Protein AF-A0A1C5RJ59-F1 (afdb_monomer)

Foldseek 3Di:
DPDDPPDDDPVRVVVVVVVVVVVPQDPVNVVVVCCVVVVPCVVQQVVVVVVLVVVCPDPPDDPVNSVVSVVVCVVVVSHD

pLDDT: mean 83.81, std 11.13, range [53.19, 95.69]

Sequence (80 aa):
MKKHSCRMTDTEKEMHDRAVKIRKMTDEQLCKYIDDTQGKNDTRDKSVSKFLTCVAGLKGIGKTTENKLYYLAREKGFID

Structure (mmCIF, N/CA/C/O backbone):
data_AF-A0A1C5RJ59-F1
#
_entry.id   AF-A0A1C5RJ59-F1
#
loop_
_atom_site.group_PDB
_atom_site.id
_atom_site.type_symbol
_atom_site.label_atom_id
_atom_site.label_alt_id
_atom_site.label_comp_id
_atom_site.label_asym_id
_atom_site.label_entity_id
_atom_site.label_seq_id
_atom_site.pdbx_PDB_ins_code
_atom_site.Cartn_x
_atom_site.Cartn_y
_atom_site.Cartn_z
_atom_site.occupancy
_atom_site.B_iso_or_equiv
_atom_site.auth_seq_id
_atom_site.auth_comp_id
_atom_site.auth_asym_id
_atom_site.auth_atom_id
_atom_site.pdbx_PDB_model_num
ATOM 1 N N . MET A 1 1 ? -21.767 -6.402 52.235 1.00 68.25 1 MET A N 1
ATOM 2 C CA . MET A 1 1 ? -21.162 -6.867 50.966 1.00 68.25 1 MET A CA 1
ATOM 3 C C . MET A 1 1 ? -20.904 -5.658 50.077 1.00 68.25 1 MET A C 1
ATOM 5 O O . MET A 1 1 ? -21.861 -4.968 49.742 1.00 68.25 1 MET A O 1
ATOM 9 N N . LYS A 1 2 ? -19.643 -5.339 49.745 1.00 62.50 2 LYS A N 1
ATOM 10 C CA . LYS A 1 2 ? -19.359 -4.303 48.736 1.00 62.50 2 LYS A CA 1
ATOM 11 C C . LYS A 1 2 ? -19.930 -4.793 47.403 1.00 62.50 2 LYS A C 1
ATOM 13 O O . LYS A 1 2 ? -19.574 -5.884 46.969 1.00 62.50 2 LYS A O 1
ATOM 18 N N . LYS A 1 3 ? -20.840 -4.031 46.787 1.00 69.75 3 LYS A N 1
ATOM 19 C CA . LYS A 1 3 ? -21.336 -4.346 45.441 1.00 69.75 3 LYS A CA 1
ATOM 20 C C . LYS A 1 3 ? -20.146 -4.300 44.486 1.00 69.75 3 LYS A C 1
ATOM 22 O O . LYS A 1 3 ? -19.493 -3.264 44.385 1.00 69.75 3 LYS A O 1
ATOM 27 N N . HIS A 1 4 ? -19.858 -5.418 43.826 1.00 66.31 4 HIS A N 1
ATOM 28 C CA . HIS A 1 4 ? -18.897 -5.426 42.734 1.00 66.31 4 HIS A CA 1
ATOM 29 C C . HIS A 1 4 ? -19.431 -4.495 41.642 1.00 66.31 4 HIS A C 1
ATOM 31 O O . HIS A 1 4 ? -20.628 -4.519 41.340 1.00 66.31 4 HIS A O 1
ATOM 37 N N . SER A 1 5 ? -18.580 -3.635 41.084 1.00 69.06 5 SER A N 1
ATOM 38 C CA . SER A 1 5 ? -18.975 -2.862 39.909 1.00 69.06 5 SER A CA 1
ATOM 39 C C . SER A 1 5 ? -19.205 -3.856 38.774 1.00 69.06 5 SER A C 1
ATOM 41 O O . SER A 1 5 ? -18.262 -4.492 38.316 1.00 69.06 5 SER A O 1
ATOM 43 N N . CYS A 1 6 ? -20.461 -4.035 38.364 1.00 72.69 6 CYS A N 1
ATOM 44 C CA . CYS A 1 6 ? -20.834 -4.855 37.207 1.00 72.69 6 CYS A CA 1
ATOM 45 C C . CYS A 1 6 ? -20.761 -4.065 35.891 1.00 72.69 6 CYS A C 1
ATOM 47 O O . CYS A 1 6 ? -21.182 -4.561 34.848 1.00 72.69 6 CYS A O 1
ATOM 49 N N . ARG A 1 7 ? -20.306 -2.805 35.930 1.00 80.38 7 ARG A N 1
ATOM 50 C CA . ARG A 1 7 ? -20.111 -2.007 34.720 1.00 80.38 7 ARG A CA 1
ATOM 51 C C . ARG A 1 7 ? -18.811 -2.434 34.060 1.00 80.38 7 ARG A C 1
ATOM 53 O O . ARG A 1 7 ? -17.767 -2.369 34.702 1.00 80.38 7 ARG A O 1
ATOM 60 N N . MET A 1 8 ? -18.905 -2.800 32.785 1.00 80.81 8 MET A N 1
ATOM 61 C CA . MET A 1 8 ? -17.739 -2.969 31.926 1.00 80.81 8 MET A CA 1
ATOM 62 C C . MET A 1 8 ? -16.900 -1.693 31.947 1.00 80.81 8 MET A C 1
ATOM 64 O O . MET A 1 8 ? -17.439 -0.583 31.831 1.00 80.81 8 MET A O 1
ATOM 68 N N . THR A 1 9 ? -15.593 -1.875 32.089 1.00 88.25 9 THR A N 1
ATOM 69 C CA . THR A 1 9 ? -14.597 -0.834 31.849 1.00 88.25 9 THR A CA 1
ATOM 70 C C . THR A 1 9 ? -14.662 -0.381 30.393 1.00 88.25 9 THR A C 1
ATOM 72 O O . THR A 1 9 ? -15.207 -1.070 29.527 1.00 88.25 9 THR A O 1
ATOM 75 N N . ASP A 1 10 ? -14.128 0.799 30.101 1.00 88.38 10 ASP A N 1
ATOM 76 C CA . ASP A 1 10 ? -14.181 1.333 28.740 1.00 88.38 10 ASP A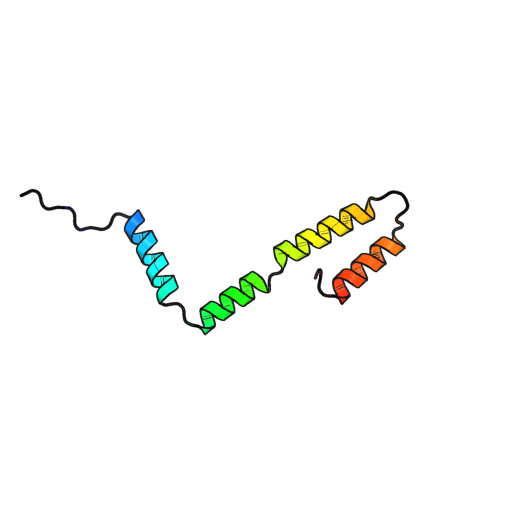 CA 1
ATOM 77 C C . ASP A 1 10 ? -13.401 0.454 27.750 1.00 88.38 10 ASP A C 1
ATOM 79 O O . ASP A 1 10 ? -13.899 0.182 26.661 1.00 88.38 10 ASP A O 1
ATOM 83 N N . THR A 1 11 ? -12.288 -0.147 28.181 1.00 88.38 11 THR A N 1
ATOM 84 C CA . THR A 1 11 ? -11.549 -1.142 27.389 1.00 88.38 11 THR A CA 1
ATOM 85 C C . THR A 1 11 ? -12.390 -2.382 27.081 1.00 88.38 11 THR A C 1
ATOM 87 O O . THR A 1 11 ? -12.428 -2.842 25.940 1.00 88.38 11 THR A O 1
ATOM 90 N N . GLU A 1 12 ? -13.112 -2.918 28.070 1.00 88.75 12 GLU A N 1
ATOM 91 C CA . GLU A 1 12 ? -14.001 -4.065 27.852 1.00 88.75 12 GLU A CA 1
ATOM 92 C C . GLU A 1 12 ? -15.128 -3.722 26.869 1.00 88.75 12 GLU A C 1
ATOM 94 O O . GLU A 1 12 ? -15.495 -4.557 26.038 1.00 88.75 12 GLU A O 1
ATOM 99 N N . LYS A 1 13 ? -15.668 -2.496 26.924 1.00 88.81 13 LYS A N 1
ATOM 100 C CA . LYS A 1 13 ? -16.687 -2.036 25.968 1.00 88.81 13 LYS A CA 1
ATOM 101 C C . LYS A 1 13 ? -16.132 -1.935 24.555 1.00 88.81 13 LYS A C 1
ATOM 103 O O . LYS A 1 13 ? -16.799 -2.393 23.634 1.00 88.81 13 LYS A O 1
ATOM 108 N N . GLU A 1 14 ? -14.938 -1.376 24.370 1.00 90.81 14 GLU A N 1
ATOM 109 C CA . GLU A 1 14 ? -14.311 -1.268 23.047 1.00 90.81 14 GLU A CA 1
ATOM 110 C C . GLU A 1 14 ? -14.043 -2.647 22.434 1.00 90.81 14 GLU A C 1
ATOM 112 O O . GLU A 1 14 ? -14.362 -2.893 21.267 1.00 90.81 14 GLU A O 1
ATOM 117 N N . MET A 1 15 ? -13.519 -3.580 23.235 1.00 91.69 15 MET A N 1
ATOM 118 C CA . MET A 1 15 ? -13.307 -4.961 22.802 1.00 91.69 15 MET A CA 1
ATOM 119 C C . MET A 1 15 ? -14.625 -5.644 22.427 1.00 91.69 15 MET A C 1
ATOM 121 O O . MET A 1 15 ? -14.703 -6.311 21.392 1.00 91.69 15 MET A O 1
ATOM 125 N N . HIS A 1 16 ? -15.671 -5.457 23.234 1.00 91.88 16 HIS A N 1
ATOM 126 C CA . HIS A 1 16 ? -16.993 -6.010 22.960 1.00 91.88 16 HIS A CA 1
ATOM 127 C C . HIS A 1 16 ? -17.626 -5.411 21.705 1.00 91.88 16 HIS A C 1
ATOM 129 O O . HIS A 1 16 ? -18.130 -6.159 20.872 1.00 91.88 16 HIS A O 1
ATOM 135 N N . ASP A 1 17 ? -17.568 -4.092 21.526 1.00 91.12 17 ASP A N 1
ATOM 136 C CA . ASP A 1 17 ? -18.119 -3.414 20.352 1.00 91.12 17 ASP A CA 1
ATOM 137 C C . ASP A 1 17 ? -17.436 -3.901 19.069 1.00 91.12 17 ASP A C 1
ATOM 139 O O . ASP A 1 17 ? -18.103 -4.268 18.097 1.00 91.12 17 ASP A O 1
ATOM 143 N N . ARG A 1 18 ? -16.103 -4.028 19.100 1.00 89.62 18 ARG A N 1
ATOM 144 C CA . ARG A 1 18 ? -15.331 -4.599 17.992 1.00 89.62 18 ARG A CA 1
ATOM 145 C C . ARG A 1 18 ? -15.72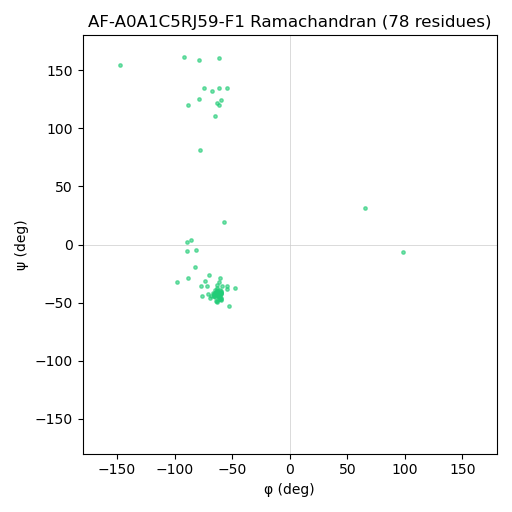2 -6.050 17.712 1.00 89.62 18 ARG A C 1
ATOM 147 O O . ARG A 1 18 ? -15.958 -6.401 16.557 1.00 89.62 18 ARG A O 1
ATOM 154 N N . ALA A 1 19 ? -15.824 -6.887 18.743 1.00 90.12 19 ALA A N 1
ATOM 155 C CA . ALA A 1 19 ? -16.217 -8.287 18.593 1.00 90.12 19 ALA A CA 1
ATOM 156 C C . ALA A 1 19 ? -17.644 -8.428 18.035 1.00 90.12 19 ALA A C 1
ATOM 158 O O . ALA A 1 19 ? -17.899 -9.254 17.158 1.00 90.12 19 ALA A O 1
ATOM 159 N N . VAL A 1 20 ? -18.575 -7.588 18.496 1.00 92.75 20 VAL A N 1
ATOM 160 C CA . VAL A 1 20 ? -19.958 -7.557 18.011 1.00 92.75 20 VAL A CA 1
ATOM 161 C C . VAL A 1 20 ? -20.022 -7.106 16.557 1.00 92.75 20 VAL A C 1
ATOM 163 O O . VAL A 1 20 ? -20.759 -7.721 15.787 1.00 92.75 20 VAL A O 1
ATOM 166 N N . LYS A 1 21 ? -19.252 -6.086 16.164 1.00 88.50 21 LYS A N 1
ATOM 167 C CA . LYS A 1 21 ? -19.154 -5.637 14.767 1.00 88.50 21 LYS A CA 1
ATOM 168 C C . LYS A 1 21 ? -18.654 -6.743 13.844 1.00 88.50 21 LYS A C 1
ATOM 170 O O . LYS A 1 21 ? -19.273 -6.971 12.813 1.00 88.50 21 LYS A O 1
ATOM 175 N N . ILE A 1 22 ? -17.600 -7.462 14.236 1.00 84.75 22 ILE A N 1
ATOM 176 C CA . ILE A 1 22 ? -17.065 -8.585 13.448 1.00 84.75 22 ILE A CA 1
ATOM 177 C C . ILE A 1 22 ? -18.109 -9.701 13.330 1.00 84.75 22 ILE A C 1
ATOM 179 O O . ILE A 1 22 ? -18.402 -10.150 12.230 1.00 84.75 22 ILE A O 1
ATOM 183 N N . ARG A 1 23 ? -18.731 -10.104 14.446 1.00 89.44 23 ARG A N 1
ATOM 184 C CA . ARG A 1 23 ? -19.749 -11.170 14.463 1.00 89.44 23 ARG A CA 1
ATOM 185 C C . ARG A 1 23 ? -20.985 -10.843 13.618 1.00 89.44 23 ARG A C 1
ATOM 187 O O . ARG A 1 23 ? -21.639 -11.754 13.128 1.00 89.44 23 ARG A O 1
ATOM 194 N N . LYS A 1 24 ? -21.356 -9.563 13.528 1.00 89.50 24 LYS A N 1
ATOM 195 C CA . LYS A 1 24 ? -22.534 -9.095 12.781 1.00 89.50 24 LYS A CA 1
ATOM 196 C C . LYS A 1 24 ? -22.240 -8.778 11.314 1.00 89.50 24 LYS A C 1
ATOM 198 O O . LYS A 1 24 ? -23.174 -8.431 10.597 1.00 89.50 24 LYS A O 1
ATOM 203 N N . MET A 1 25 ? -20.982 -8.844 10.884 1.00 89.62 25 MET A N 1
ATOM 204 C CA . MET A 1 25 ? -20.625 -8.602 9.493 1.00 89.62 25 MET A CA 1
ATOM 205 C C . MET A 1 25 ? -21.199 -9.721 8.619 1.00 89.62 25 MET A C 1
ATOM 207 O O . MET A 1 25 ? -21.079 -10.894 8.965 1.00 89.62 25 MET A O 1
ATOM 211 N N . THR A 1 26 ? -21.854 -9.358 7.517 1.00 87.44 26 THR A N 1
ATOM 212 C CA . THR A 1 26 ? -22.406 -10.337 6.571 1.00 87.44 26 THR A CA 1
ATOM 213 C C . THR A 1 26 ? -21.310 -10.896 5.672 1.00 87.44 26 THR A C 1
ATOM 215 O O . THR A 1 26 ? -20.284 -10.244 5.469 1.00 87.44 26 THR A O 1
ATOM 218 N N . ASP A 1 27 ? -21.538 -12.070 5.082 1.00 83.19 27 ASP A N 1
ATOM 219 C CA . ASP A 1 27 ? -20.597 -12.702 4.150 1.00 83.19 27 ASP A CA 1
ATOM 220 C C . ASP A 1 27 ? -20.226 -11.764 2.990 1.00 83.19 27 ASP A C 1
ATOM 222 O O . ASP A 1 27 ? -19.060 -11.646 2.629 1.00 83.19 27 ASP A O 1
ATOM 226 N N . GLU A 1 28 ? -21.185 -10.989 2.478 1.00 85.69 28 GLU A N 1
ATOM 227 C CA . GLU A 1 28 ? -20.937 -9.971 1.450 1.00 85.69 28 GLU A CA 1
ATOM 228 C C . GLU A 1 28 ? -20.035 -8.830 1.936 1.00 85.69 28 GLU A C 1
ATOM 230 O O . GLU A 1 28 ? -19.195 -8.339 1.182 1.00 85.69 28 GLU A O 1
ATOM 235 N N . GLN A 1 29 ? -20.201 -8.377 3.1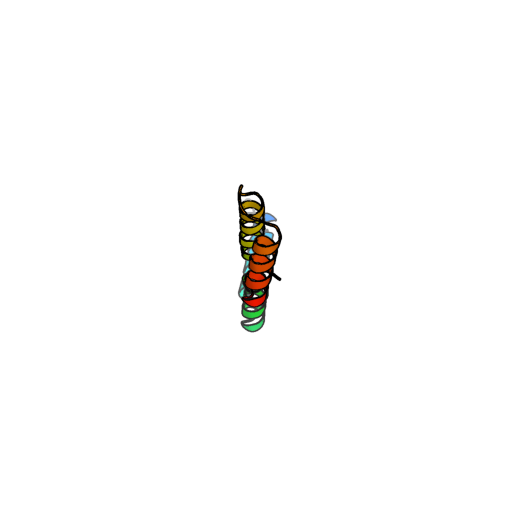82 1.00 86.00 29 GLN A N 1
ATOM 236 C CA . GLN A 1 29 ? -19.345 -7.342 3.762 1.00 86.00 29 GLN A CA 1
ATOM 237 C C . GLN A 1 29 ? -17.942 -7.872 4.064 1.00 86.00 29 GLN A C 1
ATOM 239 O O . GLN A 1 29 ? -16.972 -7.144 3.859 1.00 86.00 29 GLN A O 1
ATOM 244 N N . LEU A 1 30 ? -17.825 -9.134 4.486 1.00 83.50 30 LEU A N 1
ATOM 245 C CA . LEU A 1 30 ? -16.546 -9.819 4.665 1.00 83.50 30 LEU A CA 1
ATOM 246 C C . LEU A 1 30 ? -15.822 -9.974 3.326 1.00 83.50 30 LEU A C 1
ATOM 248 O O . LEU A 1 30 ? -14.661 -9.587 3.223 1.00 83.50 30 LEU A O 1
ATOM 252 N N . CYS A 1 31 ? -16.511 -10.460 2.291 1.00 83.44 31 CYS A N 1
ATOM 253 C CA . CYS A 1 31 ? -15.961 -10.567 0.943 1.00 83.44 31 CYS A CA 1
ATOM 254 C C . CYS A 1 31 ? -15.540 -9.201 0.407 1.00 83.44 31 CYS A C 1
ATOM 256 O O . CYS A 1 31 ? -14.405 -9.069 -0.022 1.00 83.44 31 CYS A O 1
ATOM 258 N N . LYS A 1 32 ? -16.381 -8.162 0.515 1.00 85.19 32 LYS A N 1
ATOM 259 C CA . LYS A 1 32 ? -16.003 -6.796 0.111 1.00 85.19 32 LYS A CA 1
ATOM 260 C C . LYS A 1 32 ? -14.799 -6.269 0.878 1.00 85.19 32 LYS A C 1
ATOM 262 O O . LYS A 1 32 ? -13.944 -5.640 0.277 1.00 85.19 32 LYS A O 1
ATOM 267 N N . TYR A 1 33 ? -14.716 -6.508 2.184 1.00 81.75 33 TYR A N 1
ATOM 268 C CA . TYR A 1 33 ? -13.561 -6.092 2.973 1.00 81.75 33 TYR A CA 1
ATOM 269 C C . TYR A 1 33 ? -12.289 -6.816 2.522 1.00 81.75 33 TYR A C 1
ATOM 271 O O . TYR A 1 33 ? -11.246 -6.183 2.397 1.00 81.75 33 TYR A O 1
ATOM 279 N N . ILE A 1 34 ? -12.363 -8.119 2.243 1.00 80.88 34 ILE A N 1
ATOM 280 C CA . ILE A 1 34 ? -11.236 -8.906 1.727 1.00 80.88 34 ILE A CA 1
ATOM 281 C C . ILE A 1 34 ? -10.849 -8.440 0.322 1.00 80.88 34 ILE A C 1
ATOM 283 O O . ILE A 1 34 ? -9.670 -8.232 0.080 1.00 80.88 34 ILE A O 1
ATOM 287 N N . ASP A 1 35 ? -11.804 -8.211 -0.576 1.00 77.50 35 ASP A N 1
ATOM 288 C CA . ASP A 1 35 ? -11.547 -7.687 -1.922 1.00 77.50 35 ASP A CA 1
ATOM 289 C C . ASP A 1 35 ? -10.947 -6.278 -1.876 1.00 77.50 35 ASP A C 1
ATOM 291 O O . ASP A 1 35 ? -10.005 -5.978 -2.595 1.00 77.50 35 ASP A O 1
ATOM 295 N N . ASP A 1 36 ? -11.416 -5.409 -0.982 1.00 73.06 36 ASP A N 1
ATOM 296 C CA . ASP A 1 36 ? -10.885 -4.050 -0.856 1.00 73.06 36 ASP A CA 1
ATOM 297 C C . ASP A 1 36 ? -9.496 -4.040 -0.188 1.00 73.06 36 ASP A C 1
ATOM 299 O O . ASP A 1 36 ? -8.650 -3.217 -0.529 1.00 73.06 36 ASP A O 1
ATOM 303 N N . THR A 1 37 ? -9.219 -4.983 0.722 1.00 66.50 37 THR A N 1
ATOM 304 C CA . THR A 1 37 ? -7.917 -5.094 1.411 1.00 66.50 37 THR A CA 1
ATOM 305 C C . THR A 1 37 ? -6.878 -5.942 0.674 1.00 66.50 37 THR A C 1
ATOM 307 O O . THR A 1 37 ? -5.688 -5.679 0.828 1.00 66.50 37 THR A O 1
ATOM 310 N N . GLN A 1 38 ? -7.283 -6.934 -0.122 1.00 60.25 38 GLN A N 1
ATOM 311 C CA . GLN A 1 38 ? -6.392 -7.762 -0.947 1.00 60.25 38 GLN A CA 1
ATOM 312 C C . GLN A 1 38 ? -6.332 -7.297 -2.405 1.00 60.25 38 GLN A C 1
ATOM 314 O O . GLN A 1 38 ? -5.280 -7.405 -3.032 1.00 60.25 38 GLN A O 1
ATOM 319 N N . GLY A 1 39 ? -7.421 -6.749 -2.946 1.00 53.19 39 GLY A N 1
ATOM 320 C CA . GLY A 1 39 ? -7.468 -6.148 -4.282 1.00 53.19 39 GLY A CA 1
ATOM 321 C C . GLY A 1 39 ? -6.694 -4.834 -4.357 1.00 53.19 39 GLY A C 1
ATOM 322 O O . GLY A 1 39 ? -6.113 -4.523 -5.398 1.00 53.19 39 GLY A O 1
ATOM 323 N N . LYS A 1 40 ? -6.550 -4.117 -3.233 1.00 54.72 40 LYS A N 1
ATOM 324 C CA . LYS A 1 40 ? -5.543 -3.060 -3.092 1.00 54.72 40 LYS A CA 1
ATOM 325 C C . LYS A 1 40 ? -4.184 -3.694 -2.840 1.00 54.72 40 LYS A C 1
ATOM 327 O O . LYS A 1 40 ? -3.661 -3.728 -1.729 1.00 54.72 40 LYS A O 1
ATOM 332 N N . ASN A 1 41 ? -3.573 -4.115 -3.940 1.00 54.91 41 ASN A N 1
ATOM 333 C CA . ASN A 1 41 ? -2.158 -4.436 -4.094 1.00 54.91 41 ASN A CA 1
ATOM 334 C C . ASN A 1 41 ? -1.221 -3.265 -3.719 1.00 54.91 41 ASN A C 1
ATOM 336 O O . ASN A 1 41 ? -0.052 -3.295 -4.066 1.00 54.91 41 ASN A O 1
ATOM 340 N N . ASP A 1 42 ? -1.662 -2.264 -2.954 1.00 58.03 42 ASP A N 1
ATOM 341 C CA . ASP A 1 42 ? -0.906 -1.092 -2.517 1.00 58.03 42 ASP A CA 1
ATOM 342 C C . ASP A 1 42 ? 0.479 -1.450 -1.962 1.00 58.03 42 ASP A C 1
ATOM 344 O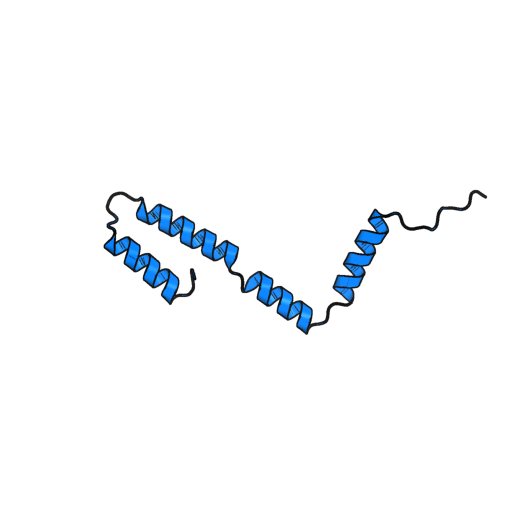 O . ASP A 1 42 ? 1.451 -0.732 -2.176 1.00 58.03 42 ASP A O 1
ATOM 348 N N . THR A 1 43 ? 0.603 -2.563 -1.232 1.00 60.59 43 THR A N 1
ATOM 349 C CA . THR A 1 43 ? 1.900 -3.013 -0.700 1.00 60.59 43 THR A CA 1
ATOM 350 C C . THR A 1 43 ? 2.768 -3.675 -1.773 1.00 60.59 43 THR A C 1
ATOM 352 O O . THR A 1 43 ? 3.990 -3.513 -1.774 1.00 60.59 43 THR A O 1
ATOM 355 N N . ARG A 1 44 ? 2.142 -4.405 -2.701 1.00 63.53 44 ARG A N 1
ATOM 356 C CA . ARG A 1 44 ? 2.803 -5.134 -3.788 1.00 63.53 44 ARG A CA 1
ATOM 357 C C . ARG A 1 44 ? 3.254 -4.178 -4.895 1.00 63.53 44 ARG A C 1
ATOM 359 O O . ARG A 1 44 ? 4.418 -4.220 -5.280 1.00 63.53 44 ARG A O 1
ATOM 366 N N . ASP A 1 45 ? 2.409 -3.233 -5.281 1.00 67.81 45 ASP A N 1
ATOM 367 C CA . ASP A 1 45 ? 2.695 -2.168 -6.244 1.00 67.81 45 ASP A CA 1
ATOM 368 C C . ASP A 1 45 ? 3.812 -1.251 -5.742 1.00 67.81 45 ASP A C 1
ATOM 370 O O . ASP A 1 45 ? 4.734 -0.917 -6.491 1.00 67.81 45 ASP A O 1
ATOM 374 N N . LYS A 1 46 ? 3.808 -0.906 -4.442 1.00 76.44 46 LYS A N 1
ATOM 375 C CA . LYS A 1 46 ? 4.915 -0.167 -3.805 1.00 76.44 46 LYS A CA 1
ATOM 376 C C . LYS A 1 46 ? 6.212 -0.973 -3.818 1.00 76.44 46 LYS A C 1
ATOM 378 O O . LYS A 1 46 ? 7.273 -0.401 -4.063 1.00 76.44 46 LYS A O 1
ATOM 383 N N . SER A 1 47 ? 6.147 -2.287 -3.590 1.00 84.31 47 SER A N 1
ATOM 384 C CA . SER A 1 47 ? 7.309 -3.181 -3.666 1.00 84.31 47 SER A CA 1
ATOM 385 C C . SER A 1 47 ? 7.902 -3.226 -5.079 1.00 84.31 47 SER A C 1
ATOM 387 O O . SER A 1 47 ? 9.107 -3.033 -5.247 1.00 84.31 47 SER A O 1
ATOM 389 N N . VAL A 1 48 ? 7.069 -3.444 -6.100 1.00 87.38 48 VAL A N 1
ATOM 390 C CA . VAL A 1 48 ? 7.510 -3.538 -7.501 1.00 87.38 48 VAL A CA 1
ATOM 391 C C . VAL A 1 48 ? 8.006 -2.187 -8.016 1.00 87.38 48 VAL A C 1
ATOM 393 O O . VAL A 1 48 ? 9.087 -2.119 -8.594 1.00 87.38 48 VAL A O 1
ATOM 396 N N . SER A 1 49 ? 7.301 -1.091 -7.731 1.00 87.81 49 SER A N 1
ATOM 397 C CA . SER A 1 49 ? 7.734 0.264 -8.110 1.00 87.81 49 SER A CA 1
ATOM 398 C C . SER A 1 49 ? 9.085 0.634 -7.492 1.00 87.81 49 SER A C 1
ATOM 400 O O . SER A 1 49 ? 9.954 1.209 -8.156 1.00 87.81 49 SER A O 1
ATOM 402 N N . LYS A 1 50 ? 9.301 0.258 -6.225 1.00 90.50 50 LYS A N 1
ATOM 403 C CA . LYS A 1 50 ? 10.578 0.468 -5.535 1.00 90.50 50 LYS A CA 1
ATOM 404 C C . LYS A 1 50 ? 11.695 -0.360 -6.167 1.00 90.50 50 LYS A C 1
ATOM 406 O O . LYS A 1 50 ? 12.783 0.164 -6.389 1.00 90.50 50 LYS A O 1
ATOM 411 N N . PHE A 1 51 ? 11.419 -1.618 -6.511 1.00 91.62 51 PHE A N 1
ATOM 412 C CA . PHE A 1 51 ? 12.363 -2.470 -7.231 1.00 91.62 51 PHE A CA 1
ATOM 413 C C . PHE A 1 51 ? 12.739 -1.887 -8.603 1.00 91.62 51 PHE A C 1
ATOM 415 O O . PHE A 1 51 ? 13.925 -1.786 -8.912 1.00 91.62 51 PHE A O 1
ATOM 422 N N . LEU A 1 52 ? 11.762 -1.433 -9.394 1.00 92.62 52 LEU A N 1
ATOM 423 C CA . LEU A 1 52 ? 12.003 -0.819 -10.706 1.00 92.62 52 LEU A CA 1
ATOM 424 C C . LEU A 1 52 ? 12.860 0.448 -10.603 1.00 92.62 52 LEU A C 1
ATOM 426 O O . LEU A 1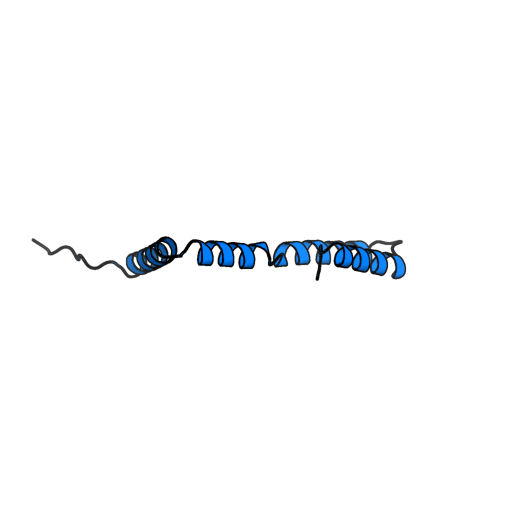 52 ? 13.782 0.625 -11.396 1.00 92.62 52 LEU A O 1
ATOM 430 N N . THR A 1 53 ? 12.629 1.271 -9.576 1.00 90.62 53 THR A N 1
ATOM 431 C CA . THR A 1 53 ? 13.472 2.442 -9.279 1.00 90.62 53 THR A CA 1
ATOM 432 C C . THR A 1 53 ? 14.926 2.039 -9.015 1.00 90.62 53 THR A C 1
ATOM 434 O O . THR A 1 53 ? 15.851 2.678 -9.512 1.00 90.62 53 THR A O 1
ATOM 437 N N . CYS A 1 54 ? 15.153 0.955 -8.265 1.00 92.19 54 CYS A N 1
ATOM 438 C CA . CYS A 1 54 ? 16.502 0.439 -8.032 1.00 92.19 54 CYS A CA 1
ATOM 439 C C . CYS A 1 54 ? 17.156 -0.070 -9.326 1.00 92.19 54 CYS A C 1
ATOM 441 O O . CYS A 1 54 ? 18.328 0.217 -9.557 1.00 92.19 54 CYS A O 1
ATOM 443 N N . VAL A 1 55 ? 16.409 -0.780 -10.180 1.00 90.25 55 VAL A N 1
ATOM 444 C CA . VAL A 1 55 ? 16.909 -1.276 -11.476 1.00 90.25 55 VAL A CA 1
ATOM 445 C C . VAL A 1 55 ? 17.273 -0.122 -12.411 1.00 90.25 55 VAL A C 1
ATOM 447 O O . VAL A 1 55 ? 18.317 -0.172 -13.058 1.00 90.25 55 VAL A O 1
ATOM 450 N N . ALA A 1 56 ? 16.462 0.938 -12.444 1.00 89.19 56 ALA A N 1
ATOM 451 C CA . ALA A 1 56 ? 16.733 2.144 -13.226 1.00 89.19 56 ALA A CA 1
ATOM 452 C C . ALA A 1 56 ? 18.038 2.849 -12.808 1.00 89.19 56 ALA A C 1
ATOM 454 O O . ALA A 1 56 ? 18.692 3.481 -13.633 1.00 89.19 56 ALA A O 1
ATOM 455 N N . GLY A 1 57 ? 18.439 2.719 -11.538 1.00 87.62 57 GLY A N 1
ATOM 456 C CA . GLY A 1 57 ? 19.690 3.270 -11.011 1.00 87.62 57 GLY A CA 1
ATOM 457 C C . GLY A 1 57 ? 20.941 2.426 -11.287 1.00 87.62 57 GLY A C 1
ATOM 458 O O . GLY A 1 57 ? 22.044 2.854 -10.941 1.00 87.62 57 GLY A O 1
ATOM 459 N N . LEU A 1 58 ? 20.814 1.232 -11.880 1.00 92.25 58 LEU A N 1
ATOM 460 C CA . LEU A 1 58 ? 21.960 0.362 -12.150 1.00 92.25 58 LEU A CA 1
ATOM 461 C C . LEU A 1 58 ? 22.796 0.874 -13.328 1.00 92.25 58 LEU A C 1
ATOM 463 O O . LEU A 1 58 ? 22.290 1.196 -14.404 1.00 92.25 58 LEU A O 1
ATOM 467 N N . LYS A 1 59 ? 24.121 0.872 -13.151 1.00 92.75 59 LYS A N 1
ATOM 468 C CA . LYS A 1 59 ? 25.066 1.229 -14.214 1.00 92.75 59 LYS A CA 1
ATOM 469 C C . LYS A 1 59 ? 24.897 0.277 -15.404 1.00 92.75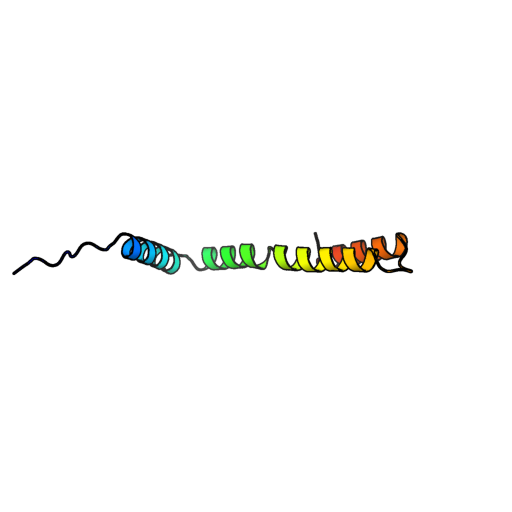 59 LYS A C 1
ATOM 471 O O . LYS A 1 59 ? 25.028 -0.933 -15.253 1.00 92.75 59 LYS A O 1
ATOM 476 N N . GLY A 1 60 ? 24.653 0.839 -16.588 1.00 91.19 60 GLY A N 1
ATOM 477 C CA . GLY A 1 60 ? 24.439 0.079 -17.826 1.00 91.19 60 GLY A CA 1
ATOM 478 C C . GLY A 1 60 ? 22.969 -0.117 -18.209 1.00 91.19 60 GLY A C 1
ATOM 479 O O . GLY A 1 60 ? 22.699 -0.575 -19.317 1.00 91.19 60 GLY A O 1
ATOM 480 N N . ILE A 1 61 ? 22.017 0.279 -17.357 1.00 92.81 61 ILE A N 1
ATOM 481 C CA . ILE A 1 61 ? 20.601 0.352 -17.726 1.00 92.81 61 ILE A CA 1
ATOM 482 C C . ILE A 1 61 ? 20.305 1.733 -18.317 1.00 92.81 61 ILE A C 1
ATOM 484 O O . ILE A 1 61 ? 20.506 2.763 -17.681 1.00 92.81 61 ILE A O 1
ATOM 488 N N . GLY A 1 62 ? 19.847 1.750 -19.569 1.00 92.69 62 GLY A N 1
ATOM 489 C CA . GLY A 1 62 ? 19.412 2.966 -20.252 1.00 92.69 62 GLY A CA 1
ATOM 490 C C . GLY A 1 62 ? 17.915 3.235 -20.083 1.00 92.69 62 GLY A C 1
ATOM 491 O O . GLY A 1 62 ? 17.129 2.316 -19.834 1.00 92.69 62 GLY A O 1
ATOM 492 N N . LYS A 1 63 ? 17.506 4.487 -20.328 1.00 91.00 63 LYS A N 1
ATOM 493 C CA . LYS A 1 63 ? 16.111 4.953 -20.199 1.00 91.00 63 LYS A CA 1
ATOM 494 C C . LYS A 1 63 ? 15.110 4.116 -21.006 1.00 91.00 63 LYS A C 1
ATOM 496 O O . LYS A 1 63 ? 13.999 3.859 -20.559 1.00 91.00 63 LYS A O 1
ATOM 501 N N . THR A 1 64 ? 15.509 3.639 -22.184 1.00 94.69 64 THR A N 1
ATOM 502 C CA . THR A 1 64 ? 14.662 2.783 -23.028 1.00 94.69 64 THR A CA 1
ATOM 503 C C . THR A 1 64 ? 14.336 1.449 -22.357 1.00 94.69 64 THR A C 1
ATOM 505 O O . THR A 1 64 ? 13.202 0.982 -22.437 1.00 94.69 64 THR A O 1
ATOM 508 N N . THR A 1 65 ? 15.315 0.827 -21.698 1.00 95.00 65 THR A N 1
ATOM 509 C CA . THR A 1 65 ? 15.124 -0.446 -20.991 1.00 95.00 65 THR A CA 1
ATOM 510 C C . THR A 1 65 ? 14.275 -0.246 -19.744 1.00 95.00 65 THR A C 1
ATOM 512 O O . THR A 1 65 ? 13.346 -1.016 -19.523 1.00 95.00 65 THR A O 1
ATOM 515 N N . GLU A 1 66 ? 14.536 0.820 -18.985 1.00 93.75 66 GLU A N 1
ATOM 516 C CA . GLU A 1 66 ? 13.694 1.235 -17.858 1.00 93.75 66 GLU A CA 1
ATOM 517 C C . GLU A 1 66 ? 12.226 1.370 -18.289 1.00 93.75 66 G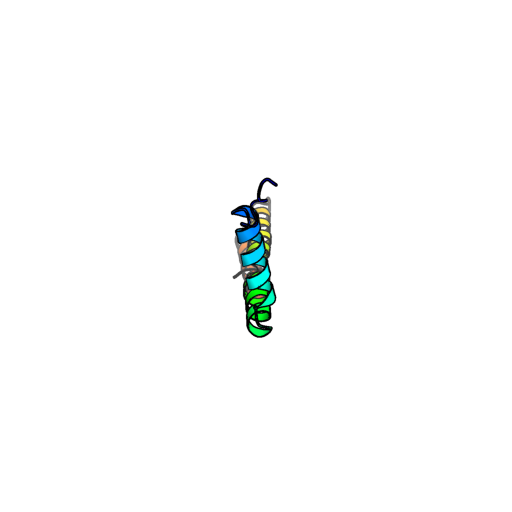LU A C 1
ATOM 519 O O . GLU A 1 66 ? 11.355 0.710 -17.726 1.00 93.75 66 GLU A O 1
ATOM 524 N N . ASN A 1 67 ? 11.950 2.137 -19.348 1.00 93.94 67 ASN A N 1
ATOM 525 C CA . ASN A 1 67 ? 10.585 2.344 -19.833 1.00 93.94 67 ASN A CA 1
ATOM 526 C C . ASN A 1 67 ? 9.910 1.026 -20.239 1.00 93.94 67 ASN A C 1
ATOM 528 O O . ASN A 1 67 ? 8.750 0.809 -19.903 1.00 93.94 67 ASN A O 1
ATOM 532 N N . LYS A 1 68 ? 10.624 0.117 -20.920 1.00 95.69 68 LYS A N 1
ATOM 533 C CA . LYS A 1 68 ? 10.089 -1.209 -21.285 1.00 95.69 68 LYS A CA 1
ATOM 534 C C . LYS A 1 68 ? 9.688 -2.031 -20.061 1.00 95.69 68 LYS A C 1
ATOM 536 O O . LYS A 1 68 ? 8.659 -2.698 -20.101 1.0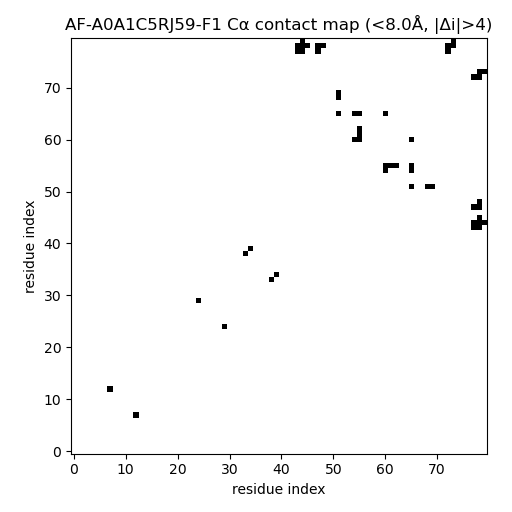0 95.69 68 LYS A O 1
ATOM 541 N N . LEU A 1 69 ? 10.476 -1.978 -18.987 1.00 94.38 69 LEU A N 1
ATOM 542 C CA . LEU A 1 69 ? 10.161 -2.672 -17.738 1.00 94.38 69 LEU A CA 1
ATOM 543 C C . LEU A 1 69 ? 8.921 -2.079 -17.064 1.00 94.38 69 LEU A C 1
ATOM 545 O O . LEU A 1 69 ? 8.067 -2.842 -16.626 1.00 94.38 69 LEU A O 1
ATOM 549 N N . TYR A 1 70 ? 8.785 -0.750 -17.039 1.00 92.81 70 TYR A N 1
ATOM 550 C CA . TYR A 1 70 ? 7.571 -0.095 -16.540 1.00 92.81 70 TYR A CA 1
ATOM 551 C C . TYR A 1 70 ? 6.335 -0.459 -17.371 1.00 92.81 70 TYR A C 1
ATOM 553 O O . TYR A 1 70 ? 5.303 -0.807 -16.803 1.00 92.81 70 TYR A O 1
ATOM 561 N N . TYR A 1 71 ? 6.440 -0.456 -18.705 1.00 94.56 71 TYR A N 1
ATOM 562 C CA . TYR A 1 71 ? 5.347 -0.891 -19.580 1.00 94.56 71 TYR A CA 1
ATOM 563 C C . TYR A 1 71 ? 4.948 -2.343 -19.323 1.00 94.56 71 TYR A C 1
ATOM 565 O O . TYR A 1 71 ? 3.764 -2.625 -19.170 1.00 94.56 71 TYR A O 1
ATOM 573 N N . LEU A 1 72 ? 5.921 -3.253 -19.228 1.00 94.00 72 LEU A N 1
ATOM 574 C CA . LEU A 1 72 ? 5.661 -4.660 -18.926 1.00 94.00 72 LEU A CA 1
ATOM 575 C C . LEU A 1 72 ? 5.017 -4.826 -17.545 1.00 94.00 72 LEU A C 1
ATOM 577 O O . LEU A 1 72 ? 4.081 -5.608 -17.394 1.00 94.00 72 LEU A O 1
ATOM 581 N N . ALA A 1 73 ? 5.506 -4.091 -16.543 1.00 92.38 73 ALA A N 1
ATOM 582 C CA . ALA A 1 73 ? 4.968 -4.136 -15.191 1.00 92.38 73 ALA A CA 1
ATOM 583 C C . ALA A 1 73 ? 3.496 -3.709 -15.160 1.00 92.38 73 ALA A C 1
ATOM 585 O O . ALA A 1 73 ? 2.680 -4.380 -14.530 1.00 92.38 73 ALA A O 1
ATOM 586 N N . ARG A 1 74 ? 3.153 -2.660 -15.912 1.00 90.81 74 ARG A N 1
ATOM 587 C CA . ARG A 1 74 ? 1.782 -2.172 -16.058 1.00 90.81 74 ARG A CA 1
ATOM 588 C C . ARG A 1 74 ? 0.894 -3.129 -16.856 1.00 90.81 74 ARG A C 1
ATOM 590 O O . ARG A 1 74 ? -0.202 -3.457 -16.423 1.00 90.81 74 ARG A O 1
ATOM 597 N N . GLU A 1 75 ? 1.382 -3.644 -17.987 1.00 93.88 75 GLU A N 1
ATOM 598 C CA . GLU A 1 75 ? 0.648 -4.597 -18.839 1.00 93.88 75 GLU A CA 1
ATOM 599 C C . GLU A 1 75 ? 0.271 -5.878 -18.080 1.00 93.88 75 GLU A C 1
ATOM 601 O O . GLU A 1 75 ? -0.794 -6.451 -18.295 1.00 93.88 75 GLU A O 1
ATOM 606 N N . LYS A 1 76 ? 1.144 -6.336 -17.178 1.00 90.31 76 LYS A N 1
ATOM 607 C CA . LYS A 1 76 ? 0.915 -7.534 -16.362 1.00 90.31 76 LYS A CA 1
ATOM 608 C C . LYS A 1 76 ? 0.201 -7.250 -15.035 1.00 90.31 76 LYS A C 1
ATOM 610 O O . LYS A 1 76 ? 0.007 -8.188 -14.265 1.00 90.31 76 LYS A O 1
ATOM 615 N N . GLY A 1 77 ? -0.178 -5.999 -14.761 1.00 85.75 77 GLY A N 1
ATOM 616 C CA . GLY A 1 77 ? -0.866 -5.614 -13.524 1.00 85.75 77 GLY A CA 1
ATOM 617 C C . GLY A 1 77 ? -0.012 -5.799 -12.265 1.00 85.75 77 GLY A C 1
ATOM 618 O O . GLY A 1 77 ? -0.530 -6.143 -11.204 1.00 85.75 77 GLY A O 1
ATOM 619 N N . PHE A 1 78 ? 1.311 -5.648 -12.382 1.00 86.00 78 PHE A N 1
ATOM 620 C CA . PHE A 1 78 ? 2.214 -5.607 -11.227 1.00 86.00 78 PHE A CA 1
ATOM 621 C C . PHE A 1 78 ? 2.284 -4.219 -10.578 1.00 86.00 78 PHE A C 1
ATOM 623 O O . PHE A 1 78 ? 2.770 -4.117 -9.453 1.00 86.00 78 PHE A O 1
ATOM 630 N N . ILE A 1 79 ? 1.887 -3.185 -11.323 1.00 85.94 79 ILE A N 1
ATOM 631 C CA . ILE A 1 79 ? 1.731 -1.785 -10.913 1.00 85.94 79 ILE A CA 1
ATOM 632 C C . ILE A 1 79 ? 0.571 -1.175 -11.720 1.00 85.94 79 ILE A C 1
ATOM 634 O O . ILE A 1 79 ? 0.308 -1.641 -12.834 1.00 85.94 79 ILE A O 1
ATOM 638 N N . ASP 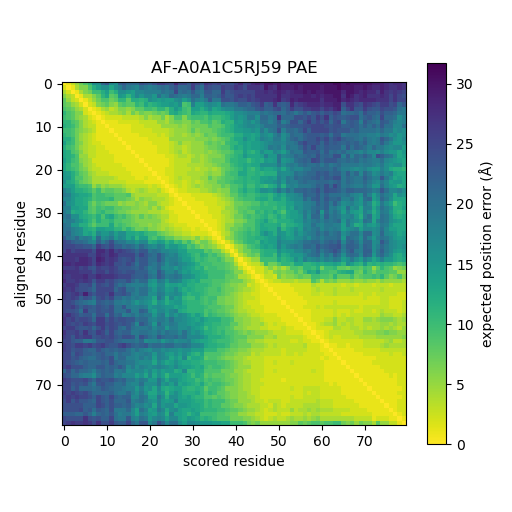A 1 80 ? -0.072 -0.139 -11.181 1.00 78.25 80 ASP A N 1
ATOM 639 C CA . ASP A 1 80 ? -1.151 0.629 -11.835 1.00 78.25 80 ASP A CA 1
ATOM 640 C C . ASP A 1 80 ? -0.655 1.659 -12.881 1.00 78.25 80 ASP A C 1
ATOM 642 O O . ASP A 1 80 ? 0.432 2.256 -12.686 1.00 78.25 80 ASP A O 1
#

Solvent-accessible surface area (backbone atoms only — not comparable to full-atom values): 4737 Å² total; per-residue (Å²): 131,85,79,74,82,85,68,74,51,71,68,55,46,52,54,48,53,52,51,50,52,60,72,67,53,46,71,69,55,50,50,50,51,48,47,59,62,62,67,50,44,64,69,53,28,52,50,46,53,51,49,52,54,54,54,51,70,37,91,89,54,49,72,70,58,43,50,51,51,54,50,51,34,40,76,70,67,49,33,135

Mean predicted aligned error: 12.16 Å

Radius of gyration: 24.27 Å; Cα contacts (8 Å, |Δi|>4): 27; chains: 1; bounding box: 48×18×74 Å

Nearest PDB structures (foldseek):
  4ogp-assembly1_A  TM=5.145E-01  e=9.872E+00  Saccharomyces cerevisiae S288C

Secondary structure (DSSP, 8-state):
-PPP--SPPHHHHHHHHHHHHHHT--HHHHHHHHHHHHH-THHHHHHHHHHHHHHHTSTT--HHHHHHHHHHHHHTTS--